Protein AF-A0A3C1DJ41-F1 (afdb_monomer_lite)

pLDDT: mean 86.18, std 10.56, range [49.5, 95.94]

Sequence (73 aa):
PQWLDTVQSLLSQGRLVTLSGSAENHLQLGAAIHALITNPVESGYLRAFARLQGVRQTKDAFEADLELLEAAQ

Foldseek 3Di:
DVVLVVVLVCQLVFDKDKDKDWPVCVVVVVVSLCCQQVAFRDNDPFRWGWDWPDWDDDPTMIMIIIHTDTPDD

Radius of gyration: 12.35 Å; chains: 1; bounding box: 28×22×37 Å

Structure (mmCIF, N/CA/C/O backbone):
data_AF-A0A3C1DJ41-F1
#
_entry.id   AF-A0A3C1DJ41-F1
#
loop_
_atom_site.group_PDB
_atom_site.id
_atom_site.type_symbol
_atom_site.label_atom_id
_atom_site.label_alt_id
_atom_site.label_comp_id
_atom_site.label_asym_id
_atom_site.label_entity_id
_atom_site.label_seq_id
_atom_site.pdbx_PDB_ins_code
_atom_site.Cartn_x
_atom_site.Cartn_y
_atom_site.Cartn_z
_atom_site.occupancy
_atom_site.B_iso_or_equiv
_atom_site.auth_seq_id
_atom_site.auth_comp_id
_atom_site.auth_asym_id
_atom_site.auth_atom_id
_atom_site.pdbx_PDB_model_num
ATOM 1 N N . PRO A 1 1 ? -2.621 15.015 -4.724 1.00 56.62 1 PRO A N 1
ATOM 2 C CA . PRO A 1 1 ? -2.861 14.427 -6.063 1.00 56.62 1 PRO A CA 1
ATOM 3 C C . PRO A 1 1 ? -4.020 13.436 -5.948 1.00 56.62 1 PRO A C 1
ATOM 5 O O . PRO A 1 1 ? -4.048 12.691 -4.978 1.00 56.62 1 PRO A O 1
ATOM 8 N N . GLN A 1 2 ? -4.958 13.450 -6.895 1.00 77.94 2 GLN A N 1
ATOM 9 C CA . GLN A 1 2 ? -6.264 12.770 -6.799 1.00 77.94 2 GLN A CA 1
ATOM 10 C C . GLN A 1 2 ? -6.189 11.242 -6.570 1.00 77.94 2 GLN A C 1
ATOM 12 O O . GLN A 1 2 ? -7.151 10.616 -6.128 1.00 77.94 2 GLN A O 1
ATOM 17 N N . TRP A 1 3 ? -5.029 10.630 -6.840 1.00 83.56 3 TRP A N 1
ATOM 18 C CA . TRP A 1 3 ? -4.805 9.201 -6.626 1.00 83.56 3 TRP A CA 1
ATOM 19 C C . TRP A 1 3 ? -4.771 8.810 -5.140 1.00 83.56 3 TRP A C 1
ATOM 21 O O . TRP A 1 3 ? -5.247 7.730 -4.806 1.00 83.56 3 TRP A O 1
ATOM 31 N N . LEU A 1 4 ? -4.244 9.660 -4.247 1.00 83.75 4 LEU A N 1
ATOM 32 C CA . LEU A 1 4 ? -4.098 9.316 -2.826 1.00 83.75 4 LEU A CA 1
ATOM 33 C C . LEU A 1 4 ? -5.469 9.156 -2.164 1.00 83.75 4 LEU A C 1
ATOM 35 O O . LEU A 1 4 ? -5.717 8.142 -1.515 1.00 83.75 4 LEU A O 1
ATOM 39 N N . ASP 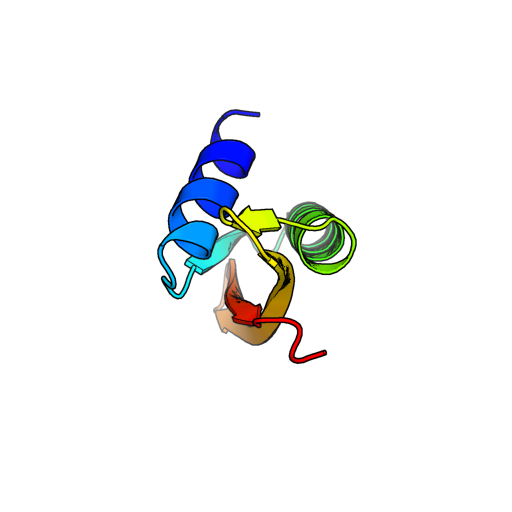A 1 5 ? -6.374 10.097 -2.430 1.00 86.56 5 ASP A N 1
ATOM 40 C CA . ASP A 1 5 ? -7.756 10.065 -1.939 1.00 86.56 5 ASP A CA 1
ATOM 41 C C . ASP A 1 5 ? -8.489 8.807 -2.439 1.00 86.56 5 ASP A C 1
ATOM 43 O O . ASP A 1 5 ? -9.243 8.170 -1.703 1.00 86.56 5 ASP A O 1
ATOM 47 N N . THR A 1 6 ? -8.216 8.395 -3.684 1.00 90.19 6 THR A N 1
ATOM 48 C CA . THR A 1 6 ? -8.777 7.168 -4.269 1.00 90.19 6 THR A CA 1
ATOM 49 C C . THR A 1 6 ? -8.274 5.925 -3.537 1.00 90.19 6 THR A C 1
ATOM 51 O O . THR A 1 6 ? -9.064 5.056 -3.175 1.00 90.19 6 THR A O 1
ATOM 54 N N . VAL A 1 7 ? -6.966 5.839 -3.283 1.00 90.06 7 VAL A N 1
ATOM 55 C CA . VAL A 1 7 ? -6.362 4.712 -2.560 1.00 90.06 7 VAL A CA 1
ATOM 56 C C . VAL A 1 7 ? -6.897 4.635 -1.133 1.00 90.06 7 VAL A C 1
ATOM 58 O O . VAL A 1 7 ? -7.302 3.562 -0.698 1.00 90.06 7 VAL A O 1
ATOM 61 N N . GLN A 1 8 ? -6.970 5.764 -0.427 1.00 88.12 8 GLN A N 1
ATOM 62 C CA . GLN A 1 8 ? -7.525 5.826 0.926 1.00 88.12 8 GLN A CA 1
ATOM 63 C C . GLN A 1 8 ? -8.996 5.397 0.961 1.00 88.12 8 GLN A C 1
ATOM 65 O O . GLN A 1 8 ? -9.381 4.621 1.833 1.00 88.12 8 GLN A O 1
ATOM 70 N N . SER A 1 9 ? -9.801 5.829 -0.015 1.00 88.69 9 SER A N 1
ATOM 71 C CA . SER A 1 9 ? -11.206 5.422 -0.136 1.00 88.69 9 SER A CA 1
ATOM 72 C C . SER A 1 9 ? -11.371 3.923 -0.410 1.00 88.69 9 SER A C 1
ATOM 74 O O . SER A 1 9 ? -12.280 3.294 0.124 1.00 88.69 9 SER A O 1
ATOM 76 N N . LEU A 1 10 ? -10.500 3.324 -1.227 1.00 91.50 10 LEU A N 1
ATOM 77 C CA . LEU A 1 10 ? -10.534 1.884 -1.495 1.00 91.50 10 LEU A CA 1
ATOM 78 C C . LEU A 1 10 ? -10.093 1.072 -0.272 1.00 91.50 10 LEU A C 1
ATOM 80 O O . LEU A 1 10 ? -10.736 0.080 0.072 1.00 91.50 10 LEU A O 1
ATOM 84 N N . LEU A 1 11 ? -9.033 1.511 0.409 1.00 89.81 11 LEU A N 1
ATOM 85 C CA . LEU A 1 11 ? -8.548 0.875 1.632 1.00 89.81 11 LEU A CA 1
ATOM 86 C C . LEU A 1 11 ? -9.602 0.930 2.745 1.00 89.81 11 LEU A C 1
ATOM 88 O O . LEU A 1 11 ? -9.836 -0.085 3.395 1.00 89.81 11 LEU A O 1
ATOM 92 N N . SER A 1 12 ? -10.298 2.060 2.923 1.00 87.25 12 SER A N 1
ATOM 93 C CA . SER A 1 12 ? -11.364 2.192 3.932 1.00 87.25 12 SER A CA 1
ATOM 94 C C . SER A 1 12 ? -12.587 1.307 3.665 1.00 87.25 12 SER A C 1
ATOM 96 O O . SER A 1 12 ? -13.360 1.037 4.580 1.00 87.25 12 SER A O 1
ATOM 98 N N . GLN A 1 13 ? -12.735 0.796 2.439 1.00 88.44 13 GLN A N 1
ATOM 99 C CA . GLN A 1 13 ? -13.738 -0.205 2.058 1.00 88.44 13 GLN A CA 1
ATOM 100 C C . GLN A 1 13 ? -13.233 -1.653 2.215 1.00 88.44 13 GLN A C 1
ATOM 102 O O . GLN A 1 13 ? -13.897 -2.585 1.757 1.00 88.44 13 GLN A O 1
ATOM 107 N N . GLY A 1 14 ? -12.050 -1.861 2.804 1.00 87.81 14 GLY A N 1
ATOM 108 C CA . GLY A 1 14 ? -11.447 -3.184 2.993 1.00 87.81 14 GLY A CA 1
ATOM 109 C C . GLY A 1 14 ? -10.902 -3.812 1.707 1.00 87.81 14 GLY A C 1
ATOM 110 O O 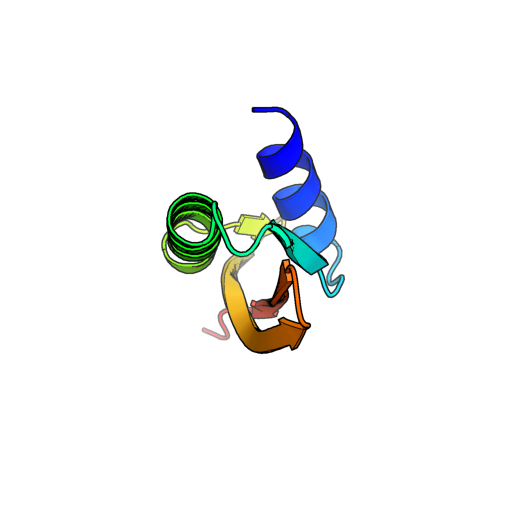. GLY A 1 14 ? -10.787 -5.033 1.615 1.00 87.81 14 GLY A O 1
ATOM 111 N N . ARG A 1 15 ? -10.608 -3.009 0.674 1.00 90.81 15 ARG A N 1
ATOM 112 C CA . ARG A 1 15 ? -10.064 -3.514 -0.595 1.00 90.81 15 ARG A CA 1
ATOM 113 C C . ARG A 1 15 ? -8.551 -3.690 -0.500 1.00 90.81 15 ARG A C 1
ATOM 115 O O . ARG A 1 15 ? -7.859 -2.849 0.068 1.00 90.81 15 ARG A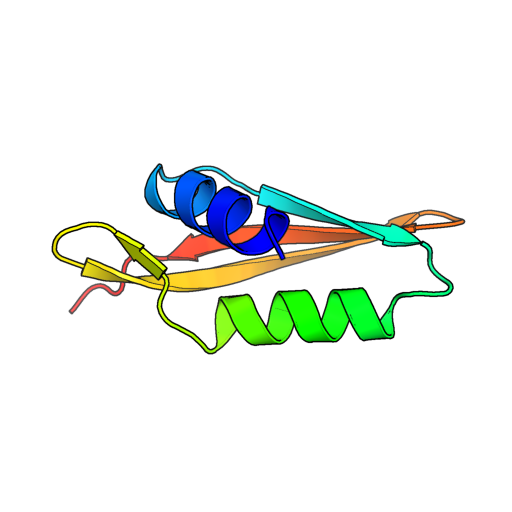 O 1
ATOM 122 N N . LEU A 1 16 ? -8.041 -4.732 -1.155 1.00 93.50 16 LEU A N 1
ATOM 123 C CA . LEU A 1 16 ? -6.629 -4.819 -1.517 1.00 93.50 16 LEU A CA 1
ATOM 124 C C . LEU A 1 16 ? -6.356 -3.829 -2.656 1.00 93.50 16 LEU A C 1
ATOM 126 O O . LEU A 1 16 ? -7.052 -3.849 -3.675 1.00 93.50 16 LEU A O 1
ATOM 130 N N . VAL A 1 17 ? -5.361 -2.965 -2.483 1.00 94.81 17 VAL A N 1
ATOM 131 C CA . VAL A 1 17 ? -4.961 -1.960 -3.472 1.00 94.81 17 VAL A CA 1
ATOM 132 C C . VAL A 1 17 ? -3.545 -2.248 -3.945 1.00 94.81 17 VAL A C 1
ATOM 134 O O . VAL A 1 17 ? -2.627 -2.335 -3.136 1.00 94.81 17 VAL A O 1
ATOM 137 N N . THR A 1 18 ? -3.355 -2.330 -5.259 1.00 95.19 18 THR A N 1
ATOM 138 C CA . THR A 1 18 ? -2.028 -2.421 -5.874 1.00 95.19 18 THR A CA 1
ATOM 139 C C . THR A 1 18 ? -1.598 -1.046 -6.371 1.00 95.19 18 THR A C 1
ATOM 141 O O . THR A 1 18 ? -2.251 -0.457 -7.232 1.00 95.19 18 THR A O 1
ATOM 144 N N . LEU A 1 19 ? -0.478 -0.538 -5.859 1.00 93.94 19 LEU A N 1
ATOM 145 C CA . LEU A 1 19 ? 0.223 0.596 -6.452 1.00 93.94 19 LEU A CA 1
ATOM 146 C C . LEU A 1 19 ? 1.233 0.084 -7.471 1.00 93.94 19 LEU A C 1
ATOM 148 O O . LEU A 1 19 ? 2.088 -0.725 -7.123 1.00 93.94 19 LEU A O 1
ATOM 152 N N . SER A 1 20 ? 1.168 0.585 -8.700 1.00 92.88 20 SER A N 1
ATOM 153 C CA . SER A 1 20 ? 2.101 0.236 -9.773 1.00 92.88 20 SER A CA 1
ATOM 154 C C . SER A 1 20 ? 2.847 1.470 -10.268 1.00 92.88 20 SER A C 1
ATOM 156 O O . SER A 1 20 ? 2.234 2.514 -10.501 1.00 92.88 20 SER A O 1
ATOM 158 N N . GLY A 1 21 ? 4.151 1.347 -10.488 1.00 91.06 21 GLY A N 1
ATOM 159 C CA . GLY A 1 21 ? 4.973 2.389 -11.101 1.00 91.06 21 GLY A CA 1
ATOM 160 C C . GLY A 1 21 ? 6.067 1.787 -11.970 1.00 91.06 21 GLY A C 1
ATOM 161 O O . GLY A 1 21 ? 6.463 0.641 -11.760 1.00 91.06 21 GLY A O 1
ATOM 162 N N . SER A 1 22 ? 6.568 2.548 -12.946 1.00 92.12 22 SER A N 1
ATOM 163 C CA . SER A 1 22 ? 7.719 2.103 -13.737 1.00 92.12 22 SER A CA 1
ATOM 164 C C . SER A 1 22 ? 8.946 1.896 -12.844 1.00 92.12 22 SER A C 1
ATOM 166 O O . SER A 1 22 ? 9.108 2.572 -11.824 1.00 92.12 22 SER A O 1
ATOM 168 N N . ALA A 1 23 ? 9.837 0.986 -13.242 1.00 87.62 23 ALA A N 1
ATOM 169 C CA . ALA A 1 23 ? 11.074 0.712 -12.507 1.00 87.6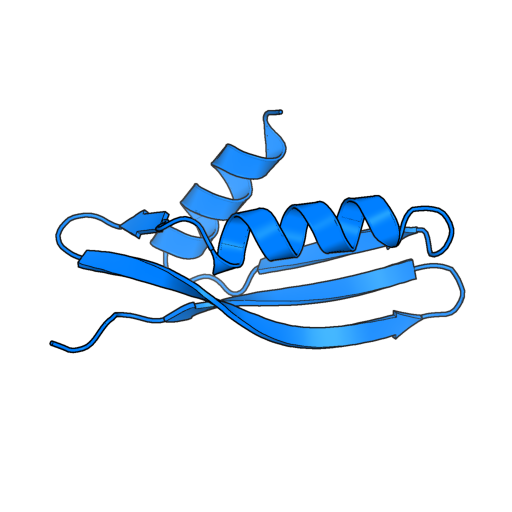2 23 ALA A CA 1
ATOM 170 C C . ALA A 1 23 ? 11.946 1.970 -12.320 1.00 87.62 23 ALA A C 1
ATOM 172 O O . ALA A 1 23 ? 12.567 2.167 -11.274 1.00 87.62 23 ALA A O 1
ATOM 173 N N . GLU A 1 24 ? 11.924 2.868 -13.304 1.00 90.00 24 GLU A N 1
ATOM 174 C CA . GLU A 1 24 ? 12.620 4.158 -13.273 1.00 90.00 24 GLU A CA 1
ATOM 175 C C . GLU A 1 24 ? 12.089 5.096 -12.174 1.00 90.00 24 GLU A C 1
ATOM 177 O O . GLU A 1 24 ? 12.849 5.880 -11.613 1.00 90.00 24 GLU A O 1
ATOM 182 N N . ASN A 1 25 ? 10.813 4.961 -11.792 1.00 88.81 25 ASN A N 1
ATOM 183 C CA . ASN A 1 25 ? 10.140 5.799 -10.796 1.00 88.81 25 ASN A CA 1
ATOM 184 C C . ASN A 1 25 ? 9.961 5.102 -9.434 1.00 88.81 25 ASN A C 1
ATOM 186 O O . ASN A 1 25 ? 9.113 5.500 -8.630 1.00 88.81 25 ASN A O 1
ATOM 190 N N . HIS A 1 26 ? 10.763 4.076 -9.133 1.00 87.25 26 HIS A N 1
ATOM 191 C CA . HIS A 1 26 ? 10.662 3.306 -7.886 1.00 87.25 26 HIS A CA 1
ATOM 192 C C . HIS A 1 26 ? 10.747 4.170 -6.613 1.00 87.25 26 HIS A C 1
ATOM 194 O O . HIS A 1 26 ? 10.092 3.857 -5.621 1.00 87.25 26 HIS A O 1
ATOM 200 N N . LEU A 1 27 ? 11.486 5.287 -6.632 1.00 92.12 27 LEU A N 1
ATOM 201 C CA . LEU A 1 27 ? 11.540 6.228 -5.504 1.00 92.12 27 LEU A CA 1
ATOM 202 C C . LEU A 1 27 ? 10.181 6.884 -5.227 1.00 92.12 27 LEU A C 1
ATOM 204 O O . LEU A 1 27 ? 9.796 7.044 -4.069 1.00 92.12 27 LEU A O 1
ATOM 208 N N . GLN A 1 28 ? 9.432 7.229 -6.277 1.00 91.38 28 GLN A N 1
ATOM 209 C CA . GLN A 1 28 ? 8.096 7.805 -6.141 1.00 91.38 28 GLN A CA 1
ATOM 210 C C . GLN A 1 28 ? 7.109 6.771 -5.591 1.00 91.38 28 GLN A C 1
ATOM 212 O O . GLN A 1 28 ? 6.297 7.099 -4.725 1.00 91.38 28 GLN A O 1
ATOM 217 N N . LEU A 1 29 ? 7.219 5.517 -6.041 1.00 91.25 29 LEU A N 1
ATOM 218 C CA . LEU A 1 29 ? 6.443 4.408 -5.489 1.00 91.25 29 LEU A CA 1
ATOM 219 C C . LEU A 1 29 ? 6.772 4.182 -4.006 1.00 91.25 29 LEU A C 1
ATOM 221 O O . LEU A 1 29 ? 5.863 4.072 -3.188 1.00 91.25 29 LEU A O 1
ATOM 225 N N . GLY A 1 30 ? 8.055 4.189 -3.640 1.00 92.19 30 GLY A N 1
ATOM 226 C CA . GLY A 1 30 ? 8.497 4.083 -2.249 1.00 92.19 30 GLY A CA 1
ATOM 227 C C . GLY A 1 30 ? 7.943 5.206 -1.369 1.00 92.19 30 GLY A C 1
ATOM 228 O O . GLY A 1 30 ? 7.435 4.938 -0.282 1.00 92.19 30 GLY A O 1
ATOM 229 N N . ALA A 1 31 ? 7.961 6.450 -1.856 1.00 92.25 31 ALA A N 1
ATOM 230 C CA . ALA A 1 31 ? 7.376 7.590 -1.152 1.00 92.25 31 ALA A CA 1
ATOM 231 C C . ALA A 1 31 ? 5.852 7.453 -0.979 1.00 92.25 31 ALA A C 1
ATOM 233 O O . ALA A 1 31 ? 5.327 7.754 0.093 1.00 92.25 31 ALA A O 1
ATOM 234 N N . ALA A 1 32 ? 5.144 6.960 -2.001 1.00 91.56 32 ALA A N 1
ATOM 235 C CA . ALA A 1 32 ? 3.707 6.698 -1.934 1.00 91.56 32 ALA A CA 1
ATOM 236 C C . ALA A 1 32 ? 3.364 5.612 -0.902 1.00 91.56 32 ALA A C 1
ATOM 238 O O . ALA A 1 32 ? 2.479 5.813 -0.070 1.00 91.56 32 ALA A O 1
ATOM 239 N N . ILE A 1 33 ? 4.096 4.492 -0.912 1.00 92.38 33 ILE A N 1
ATOM 240 C CA . ILE A 1 33 ? 3.942 3.416 0.077 1.00 92.38 33 ILE A CA 1
ATOM 241 C C . ILE A 1 33 ? 4.214 3.957 1.481 1.00 92.38 33 ILE A C 1
ATOM 243 O O . ILE A 1 33 ? 3.403 3.756 2.381 1.00 92.38 33 ILE A O 1
ATOM 247 N N . HIS A 1 34 ? 5.322 4.682 1.665 1.00 92.06 34 HIS A N 1
ATOM 248 C CA . HIS A 1 34 ? 5.687 5.263 2.953 1.00 92.06 34 HIS A CA 1
ATOM 249 C C . HIS A 1 34 ? 4.584 6.175 3.499 1.00 92.06 34 HIS A C 1
ATOM 251 O O . HIS A 1 34 ? 4.202 6.040 4.661 1.00 92.06 34 HIS A O 1
ATOM 257 N N . ALA A 1 35 ? 4.029 7.057 2.663 1.00 89.62 35 ALA A N 1
ATOM 258 C CA . ALA A 1 35 ? 2.929 7.929 3.056 1.00 89.62 35 ALA A CA 1
ATOM 259 C C . ALA A 1 35 ? 1.698 7.137 3.530 1.00 89.62 35 ALA A C 1
ATOM 261 O O . ALA A 1 35 ? 1.089 7.515 4.525 1.00 89.62 35 ALA A O 1
ATOM 262 N N . LEU A 1 36 ? 1.354 6.024 2.879 1.00 89.06 36 LEU A N 1
ATOM 263 C CA . LEU A 1 36 ? 0.187 5.213 3.249 1.00 89.06 36 LEU A CA 1
ATOM 264 C C . LEU A 1 36 ? 0.379 4.403 4.536 1.00 89.06 36 LEU A C 1
ATOM 266 O O . LEU A 1 36 ? -0.569 4.251 5.299 1.00 89.06 36 LEU A O 1
ATOM 270 N N . ILE A 1 37 ? 1.579 3.871 4.785 1.00 89.56 37 ILE A N 1
ATOM 271 C CA . ILE A 1 37 ? 1.831 3.035 5.974 1.00 89.56 37 ILE A CA 1
ATOM 272 C C . ILE A 1 37 ? 2.109 3.865 7.237 1.00 89.56 37 ILE A C 1
ATOM 274 O O . ILE A 1 37 ? 1.972 3.357 8.346 1.00 89.56 37 ILE A O 1
ATOM 278 N N . THR A 1 38 ? 2.524 5.129 7.087 1.00 89.38 38 THR A N 1
ATOM 279 C CA . THR A 1 38 ? 2.864 6.012 8.221 1.00 89.38 38 THR A CA 1
ATOM 280 C C . THR A 1 38 ? 1.757 6.983 8.603 1.00 89.38 38 THR A C 1
ATOM 282 O O . THR A 1 38 ? 1.774 7.504 9.718 1.00 89.38 38 THR A O 1
ATOM 285 N N . ASN A 1 39 ? 0.784 7.214 7.720 1.00 85.69 39 ASN A N 1
ATOM 286 C CA . ASN A 1 39 ? -0.362 8.067 8.004 1.00 85.69 39 ASN A CA 1
ATOM 287 C C . ASN A 1 39 ? -1.617 7.202 8.161 1.00 85.69 39 ASN A C 1
ATOM 289 O O . ASN A 1 39 ? -1.833 6.295 7.356 1.00 85.69 39 ASN A O 1
ATOM 293 N N . PRO A 1 40 ? -2.452 7.459 9.181 1.00 82.69 40 PRO A N 1
ATOM 294 C CA . PRO A 1 40 ? -3.687 6.715 9.356 1.00 82.69 40 PRO A CA 1
ATOM 295 C C . PRO A 1 40 ? -4.629 6.962 8.172 1.00 82.69 40 PRO A C 1
ATOM 297 O O . PRO A 1 40 ? -4.761 8.084 7.680 1.00 82.69 40 PRO A O 1
ATOM 300 N N . VAL A 1 41 ? -5.306 5.906 7.737 1.00 80.88 41 VAL A N 1
ATOM 301 C CA . VAL A 1 41 ? -6.438 5.978 6.817 1.00 80.88 41 VAL A CA 1
ATOM 302 C C . VAL A 1 41 ? -7.694 6.134 7.665 1.00 80.88 41 VAL A C 1
ATOM 304 O O . VAL A 1 41 ? -7.953 5.336 8.568 1.00 80.88 41 VAL A O 1
ATOM 307 N N . GLU A 1 42 ? -8.474 7.176 7.395 1.00 75.12 42 GLU A N 1
ATOM 308 C CA . GLU A 1 42 ? -9.754 7.371 8.068 1.00 75.12 42 GLU A CA 1
ATOM 309 C C . GLU A 1 42 ? -10.769 6.333 7.562 1.00 75.12 42 GLU A C 1
ATOM 311 O O . GLU A 1 42 ? -11.246 6.402 6.428 1.00 75.12 42 GLU A O 1
ATOM 316 N N . SER A 1 43 ? -11.104 5.354 8.406 1.00 69.25 43 SER A N 1
ATOM 317 C CA . SER A 1 43 ? -12.158 4.365 8.153 1.00 69.25 43 SER A CA 1
ATOM 318 C C . SER A 1 43 ? -13.199 4.409 9.277 1.00 69.25 43 SER A C 1
ATOM 320 O O . SER A 1 43 ? -13.231 3.561 10.172 1.00 69.25 43 SER A O 1
ATOM 322 N N . GLY A 1 44 ? -14.044 5.443 9.269 1.00 73.19 44 GLY A N 1
ATOM 323 C CA . GLY A 1 44 ? -15.111 5.605 10.260 1.00 73.19 44 GLY A CA 1
ATOM 324 C C . GLY A 1 44 ? -14.584 5.704 11.699 1.00 73.19 44 GLY A C 1
ATOM 325 O O . GLY A 1 44 ? -13.876 6.648 12.035 1.00 73.19 44 GLY A O 1
ATOM 326 N N . TYR A 1 45 ? -14.955 4.746 12.557 1.00 64.31 45 TYR A N 1
ATOM 327 C CA . TYR A 1 45 ? -14.633 4.753 13.993 1.00 64.31 45 TYR A CA 1
ATOM 328 C C . TYR A 1 45 ? -13.220 4.253 14.337 1.00 64.31 45 TYR A C 1
ATOM 330 O O . TYR A 1 45 ? -12.776 4.440 15.470 1.00 64.31 45 TYR A O 1
ATOM 338 N N . LEU A 1 46 ? -12.511 3.628 13.392 1.00 66.25 46 LEU A N 1
ATOM 339 C CA . LEU A 1 46 ? -11.183 3.062 13.626 1.00 66.25 46 LEU A CA 1
ATOM 340 C C . LEU A 1 46 ? -10.117 3.887 12.906 1.00 66.25 46 LEU A C 1
ATOM 342 O O . LEU A 1 46 ? -10.236 4.199 11.721 1.00 66.25 46 LEU A O 1
ATOM 346 N N . ARG A 1 47 ? -9.042 4.218 13.630 1.00 71.88 47 ARG A N 1
ATOM 347 C CA . ARG A 1 47 ? -7.784 4.627 13.002 1.00 71.88 47 ARG A CA 1
ATOM 348 C C . ARG A 1 47 ? -7.088 3.362 12.540 1.00 71.88 47 ARG A C 1
ATOM 350 O O . ARG A 1 47 ? -6.635 2.578 13.370 1.00 71.88 47 ARG A O 1
ATOM 357 N N . ALA A 1 48 ? -7.015 3.175 11.236 1.00 80.31 48 ALA A N 1
ATOM 358 C CA . ALA A 1 48 ? -6.362 2.026 10.645 1.00 80.31 48 ALA A CA 1
ATOM 359 C C . ALA A 1 48 ? -5.163 2.481 9.811 1.00 80.31 48 ALA A C 1
ATOM 361 O O . ALA A 1 48 ? -5.122 3.607 9.315 1.00 80.31 48 ALA A O 1
ATOM 362 N N . PHE A 1 49 ? -4.160 1.620 9.690 1.00 84.56 49 PHE A N 1
ATOM 363 C CA . PHE A 1 49 ? -2.961 1.898 8.902 1.00 84.56 49 PHE A CA 1
ATOM 364 C C . PHE A 1 49 ? -2.924 0.956 7.709 1.00 84.56 49 PHE A C 1
ATOM 366 O O . PHE A 1 49 ? -3.336 -0.205 7.808 1.00 84.56 49 PHE A O 1
ATOM 373 N N . ALA A 1 50 ? -2.420 1.445 6.577 1.00 90.62 50 ALA A N 1
ATOM 374 C CA . ALA A 1 50 ? -2.134 0.552 5.471 1.00 90.62 50 ALA A CA 1
ATOM 375 C C . ALA A 1 50 ? -0.996 -0.397 5.875 1.00 90.62 50 ALA A C 1
ATOM 377 O O . ALA A 1 50 ? 0.005 0.017 6.463 1.00 90.62 50 ALA A O 1
ATOM 378 N N . ARG A 1 51 ? -1.128 -1.673 5.524 1.00 92.25 51 ARG A N 1
ATOM 379 C CA . ARG A 1 51 ? -0.093 -2.689 5.681 1.00 92.25 51 ARG A CA 1
ATOM 380 C C . ARG A 1 51 ? 0.368 -3.143 4.306 1.00 92.25 51 ARG A C 1
ATOM 382 O O . ARG A 1 51 ? -0.430 -3.639 3.511 1.00 92.25 51 ARG A O 1
ATOM 389 N N . LEU A 1 52 ? 1.667 -3.014 4.056 1.00 94.06 52 LEU A N 1
ATOM 390 C CA . LEU A 1 52 ? 2.311 -3.571 2.872 1.00 94.06 52 LEU A CA 1
ATOM 391 C C . LEU A 1 52 ? 2.271 -5.105 2.942 1.00 94.06 52 LEU A C 1
ATOM 393 O O . LEU A 1 52 ? 2.803 -5.690 3.884 1.00 94.06 52 LEU A O 1
ATOM 397 N N . GLN A 1 53 ? 1.643 -5.744 1.956 1.00 94.44 53 GLN A N 1
ATOM 398 C CA . GLN A 1 53 ? 1.535 -7.206 1.866 1.00 94.44 53 GLN A CA 1
ATOM 399 C C . GLN A 1 53 ? 2.688 -7.824 1.090 1.00 94.44 53 GLN A C 1
ATOM 401 O O . GLN A 1 53 ? 3.221 -8.865 1.466 1.00 94.44 53 GLN A O 1
ATOM 406 N N . GLY A 1 54 ? 3.074 -7.179 -0.004 1.00 94.38 54 GLY A N 1
ATOM 407 C CA . GLY A 1 54 ? 4.101 -7.691 -0.886 1.00 94.38 54 GLY A CA 1
ATOM 408 C C . GLY A 1 54 ? 4.524 -6.648 -1.899 1.00 94.38 54 GLY A C 1
ATOM 409 O O . GLY A 1 54 ? 3.753 -5.760 -2.263 1.00 94.38 54 GLY A O 1
ATOM 410 N N . VAL A 1 55 ? 5.767 -6.777 -2.348 1.00 94.06 55 VAL A N 1
ATOM 411 C CA . VAL A 1 55 ? 6.320 -6.002 -3.454 1.00 94.06 55 VAL A CA 1
ATOM 412 C C . VAL A 1 55 ? 6.796 -6.992 -4.497 1.00 94.06 55 VAL A C 1
ATOM 414 O O . VAL A 1 55 ? 7.512 -7.942 -4.177 1.00 94.06 55 VAL A O 1
ATOM 417 N N . ARG A 1 56 ? 6.404 -6.770 -5.746 1.00 94.62 56 ARG A N 1
ATOM 418 C CA . ARG A 1 56 ? 6.860 -7.562 -6.883 1.00 94.62 56 ARG A CA 1
ATOM 419 C C . ARG A 1 56 ? 7.429 -6.651 -7.951 1.00 94.62 56 ARG A C 1
ATOM 421 O O . ARG A 1 56 ? 6.912 -5.569 -8.212 1.00 94.62 56 ARG A O 1
ATOM 428 N N . GLN A 1 57 ? 8.510 -7.114 -8.558 1.00 92.50 57 GLN A N 1
ATOM 429 C CA . GLN A 1 57 ? 9.103 -6.480 -9.718 1.00 92.50 57 GLN A CA 1
ATOM 430 C C . GLN A 1 57 ? 8.807 -7.345 -10.936 1.00 92.50 57 GLN A C 1
ATOM 432 O O . GLN A 1 57 ? 9.128 -8.533 -10.967 1.00 92.50 57 GLN A O 1
ATOM 437 N N . THR A 1 58 ? 8.207 -6.735 -11.946 1.00 88.12 58 THR A N 1
ATOM 438 C CA . THR A 1 58 ? 8.208 -7.248 -13.315 1.00 88.12 58 THR A CA 1
ATOM 439 C C . THR A 1 58 ? 9.182 -6.395 -14.127 1.00 88.12 58 THR A C 1
ATOM 441 O O . THR A 1 58 ? 9.591 -5.340 -13.649 1.00 88.12 58 THR A O 1
ATOM 444 N N . LYS A 1 59 ? 9.604 -6.856 -15.315 1.00 87.81 59 LYS A N 1
ATOM 445 C CA . LYS A 1 59 ? 10.693 -6.242 -16.110 1.00 87.81 59 LYS A CA 1
ATOM 446 C C . LYS A 1 59 ? 10.788 -4.718 -15.973 1.00 87.81 59 LYS A C 1
ATOM 448 O O . LYS A 1 59 ? 11.816 -4.219 -15.526 1.00 87.81 59 LYS A O 1
ATOM 453 N N . ASP A 1 60 ? 9.686 -4.032 -16.267 1.00 93.31 60 ASP A N 1
ATOM 454 C CA . ASP A 1 60 ? 9.666 -2.576 -16.395 1.00 93.31 60 ASP A CA 1
ATOM 455 C C . ASP A 1 60 ? 8.848 -1.880 -15.289 1.00 93.31 60 ASP A C 1
ATOM 457 O O . ASP A 1 60 ? 8.670 -0.661 -15.333 1.00 93.31 60 ASP A O 1
ATOM 461 N N . ALA A 1 61 ? 8.354 -2.618 -14.284 1.00 93.44 61 ALA A N 1
ATOM 462 C CA . ALA A 1 61 ? 7.458 -2.078 -13.262 1.00 93.44 61 ALA A CA 1
ATOM 463 C C . ALA A 1 61 ? 7.641 -2.705 -11.873 1.00 93.44 61 ALA A C 1
ATOM 465 O O . ALA A 1 61 ? 7.887 -3.903 -11.724 1.00 93.44 61 ALA A O 1
ATOM 466 N N . PHE A 1 62 ? 7.431 -1.886 -10.847 1.00 94.81 62 PHE A N 1
ATOM 467 C CA . PHE A 1 62 ? 7.215 -2.338 -9.479 1.00 94.81 62 PHE A CA 1
ATOM 468 C C . PHE A 1 62 ? 5.737 -2.253 -9.138 1.00 94.81 62 PHE A C 1
ATOM 470 O O . PHE A 1 62 ? 5.067 -1.271 -9.462 1.00 94.81 62 PHE A O 1
ATOM 477 N N . GLU A 1 63 ? 5.259 -3.265 -8.430 1.00 94.88 63 GLU A N 1
ATOM 478 C CA . GLU A 1 63 ? 3.913 -3.318 -7.886 1.00 94.88 63 GLU A CA 1
ATOM 479 C C . GLU A 1 63 ? 3.986 -3.598 -6.388 1.00 94.88 63 GLU A C 1
ATOM 481 O O . GLU A 1 63 ? 4.754 -4.455 -5.944 1.00 94.88 63 GLU A O 1
ATOM 486 N N . ALA A 1 64 ? 3.193 -2.870 -5.612 1.00 95.69 64 ALA A N 1
ATOM 487 C CA . ALA A 1 64 ? 3.092 -3.025 -4.173 1.00 95.69 64 ALA A CA 1
ATOM 488 C C . ALA A 1 64 ? 1.630 -3.187 -3.778 1.00 95.69 64 ALA A C 1
ATOM 490 O O . ALA A 1 64 ? 0.810 -2.318 -4.071 1.00 95.69 64 ALA A O 1
ATOM 491 N N . ASP A 1 65 ? 1.323 -4.284 -3.098 1.00 95.94 65 ASP A N 1
ATOM 492 C CA . ASP A 1 65 ? -0.020 -4.546 -2.597 1.00 95.94 65 ASP A CA 1
ATOM 493 C C . ASP A 1 65 ? -0.150 -4.037 -1.164 1.00 95.94 65 ASP A C 1
ATOM 495 O O . ASP A 1 65 ? 0.677 -4.346 -0.300 1.00 95.94 65 ASP A O 1
ATOM 499 N N . LEU A 1 66 ? -1.205 -3.272 -0.907 1.00 94.75 66 LEU A N 1
ATOM 500 C CA . LEU A 1 66 ? -1.542 -2.731 0.399 1.00 94.75 66 LEU A CA 1
ATOM 501 C C . LEU A 1 66 ? -2.966 -3.122 0.775 1.00 94.75 66 LEU A C 1
ATOM 503 O O . LEU A 1 66 ? -3.878 -3.066 -0.048 1.00 94.75 66 LEU A O 1
ATOM 507 N N . GLU A 1 67 ? -3.157 -3.457 2.042 1.00 93.06 67 GLU A N 1
ATOM 508 C CA . GLU A 1 67 ? -4.478 -3.638 2.642 1.00 93.06 67 GLU A CA 1
ATOM 509 C C . GLU A 1 67 ? -4.603 -2.762 3.884 1.00 93.06 67 GLU A C 1
ATOM 511 O O . GLU A 1 67 ? -3.601 -2.284 4.421 1.00 93.06 67 GLU A O 1
ATOM 516 N N . LEU A 1 68 ? -5.828 -2.559 4.350 1.00 89.25 68 LEU A N 1
ATOM 517 C CA . LEU A 1 68 ? -6.064 -1.884 5.613 1.00 89.25 68 LEU A CA 1
ATOM 518 C C . LEU A 1 68 ? -6.016 -2.902 6.756 1.00 89.25 68 LEU A C 1
ATOM 520 O O . LEU A 1 68 ? -6.761 -3.879 6.740 1.00 89.25 68 LEU A O 1
ATOM 524 N N . LEU A 1 69 ? -5.156 -2.668 7.748 1.00 79.69 69 LEU A N 1
ATOM 525 C CA . LEU A 1 69 ?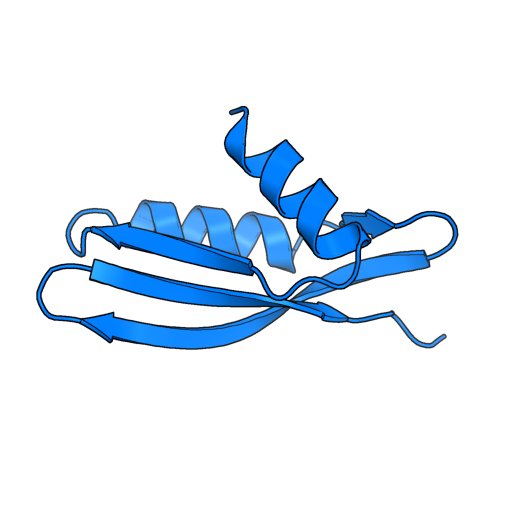 -5.164 -3.447 8.982 1.00 79.69 69 LEU A CA 1
ATOM 526 C C . LEU A 1 69 ? -5.949 -2.673 10.041 1.00 79.69 69 LEU A C 1
ATOM 528 O O . LEU A 1 69 ? -5.561 -1.563 10.419 1.00 79.69 69 LEU A O 1
ATOM 532 N N . GLU A 1 70 ? -7.039 -3.260 10.530 1.00 67.12 70 GLU A N 1
ATOM 533 C CA . GLU A 1 70 ? -7.733 -2.729 11.699 1.00 67.12 70 GLU A CA 1
ATOM 534 C C . GLU A 1 70 ? -6.783 -2.773 12.901 1.00 67.12 70 GLU A C 1
ATOM 536 O O . GLU A 1 70 ? -6.218 -3.819 13.234 1.00 67.12 70 GLU A O 1
ATOM 541 N N . ALA A 1 71 ? -6.585 -1.628 13.553 1.00 60.25 71 ALA A N 1
ATOM 542 C CA . ALA A 1 71 ? -5.907 -1.598 14.836 1.00 60.25 71 ALA A CA 1
ATOM 543 C C . ALA A 1 71 ? -6.854 -2.213 15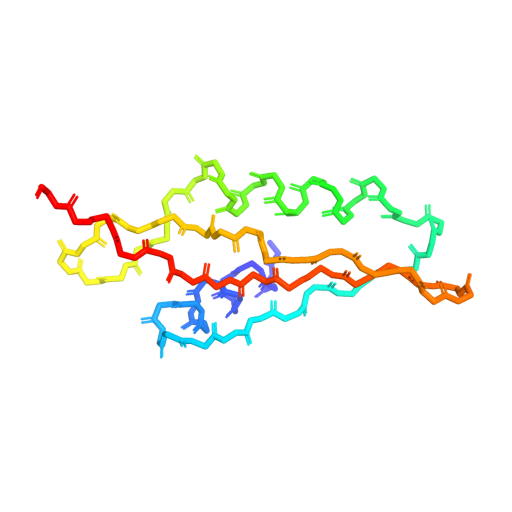.876 1.00 60.25 71 ALA A C 1
ATOM 545 O O . ALA A 1 71 ? -7.734 -1.529 16.397 1.00 60.25 71 ALA A O 1
ATOM 546 N N . ALA A 1 72 ? -6.710 -3.512 16.145 1.00 51.53 72 ALA A N 1
ATOM 547 C CA . ALA A 1 72 ? -7.317 -4.113 17.325 1.00 51.53 72 ALA A CA 1
ATOM 548 C C . ALA A 1 72 ? -6.723 -3.415 18.561 1.00 51.53 72 ALA A C 1
ATOM 550 O O . ALA A 1 72 ? -5.499 -3.381 18.714 1.00 51.53 72 ALA A O 1
ATOM 551 N N . GLN A 1 73 ? -7.587 -2.788 19.366 1.00 49.50 73 GLN A N 1
ATOM 552 C CA . GLN A 1 73 ? -7.214 -2.201 20.657 1.00 49.50 73 GLN A CA 1
ATOM 553 C C . GLN A 1 73 ? -6.798 -3.274 21.661 1.00 49.50 73 GLN A C 1
ATOM 555 O O . GLN A 1 73 ? -7.419 -4.361 21.652 1.00 49.50 73 GLN A O 1
#

Secondary structure (DSSP, 8-state):
-HHHHHHHHHHHTT--EEEEEEGGGHHHHHHHHHHHHHS-EEETTEEEEEEEEEEEEETTEEEEEEEEEP---